Protein AF-0000000065814443 (afdb_homodimer)

InterPro domains:
  IPR019199 Virulence-associated protein D / CRISPR associated protein Cas2 [PF09827] (1-74)
  IPR021127 CRISPR-associated endonuclease Cas2 [MF_01471] (1-88)
  IPR021127 CRISPR-associated endonuclease Cas2 [PTHR34405] (1-84)
  IPR021127 CRISPR-associated endonuclease Cas2 [TIGR01573] (1-84)
  IPR021127 CRISPR-associated endonuclease Cas2 [cd09725] (3-81)

Radius of gyration: 15.58 Å; Cα contacts (8 Å, |Δi|>4): 312; chains: 2; bounding box: 32×49×34 Å

Solvent-accessible surface area (backbone atoms only — not comparable to full-atom values): 9504 Å² total; per-residue (Å²): 92,34,33,36,39,40,49,42,59,84,50,65,69,44,40,52,51,48,53,52,50,43,43,72,72,60,35,42,79,78,44,95,51,27,32,36,36,69,46,55,71,74,51,48,58,51,48,53,52,53,49,61,72,54,55,52,48,82,75,15,35,34,40,39,31,52,39,56,70,67,34,62,71,63,38,46,56,44,23,52,79,35,70,63,67,69,82,130,90,34,34,36,39,40,49,41,58,83,49,64,69,44,40,51,51,48,51,53,48,45,43,72,71,60,35,41,78,77,42,94,51,27,33,36,36,69,47,55,74,74,52,49,58,51,48,52,51,54,50,62,72,56,52,52,49,82,77,15,36,35,40,38,30,52,38,56,70,67,32,63,73,62,38,46,52,45,26,54,76,25,71,64,67,65,77,128

Foldseek 3Di:
DKKKKFKDADDPVLLVQLVVVCVVLPWADPDSGMTMDDDDPVSVVVNVVSNVVRGDPVPMDMDIGDDDPVRVVPDDDDPDPPPVVPDD/DKKKKFKDADDPVLLVQLVVVCVVLPWADPDSGMTMDDDDPVSVVVNVVSNVVRGDPVPMDMDMGDDDPVRVVPDDDDPDVPPPPPDD

pLDDT: mean 89.47, std 17.04, range [20.97, 98.56]

Nearest PDB structures (foldseek):
  3exc-assembly1_X-2  TM=9.878E-01  e=2.250E-13  Saccharolobus solfataricus
  2i8e-assembly1_A  TM=8.917E-01  e=5.044E-08  Saccharolobus solfataricus P2
  5h1p-assembly1_B  TM=9.039E-01  e=7.747E-06  Xanthomonas albilineans GPE PC73
  2i0x-assembly1_A  TM=8.514E-01  e=1.153E-05  Pyrococcus furiosus
  5g4d-assembly1_A-2  TM=8.715E-01  e=2.914E-05  Thermococcus onnurineus

Sequence (176 aa):
MKLLVVYDVSDDSKRNKLANNLKKLGLERIQRSAFEGDIDSQRVKDLVRVVKLIVDTNTDIVHIIPLGIRDWERRIVIGREGLEEWLVMKLLVVYDVSDDSKRNKLANNLKKLGLERIQRSAFEGDIDSQRVKDLVRVVKLIVDTNTDIVHIIPLGIRDWERRIVIGREGLEEWLV

Secondary structure (DSSP, 8-state):
-EEEEEEE-S-HHHHHHHHHHHHHTT-EEEETTEEEEE--HHHHHHHHHHHHHHS-TTT-EEEEEEE-HHHHHT-EEEETT-TT----/-EEEEEEE-S-HHHHHHHHHHHHHTT-EEEETTEEEEE--HHHHHHHHHHHHHHS-TTT-EEEEEEE-HHHHHT-EEEEGGGTT----

Organism: Saccharolobus solfataricus (strain ATCC 35092 / DSM 1617 / JCM 11322 / P2) (NCBI:txid273057)

Structure (mmCIF, N/CA/C/O backbone):
data_AF-0000000065814443-model_v1
#
loop_
_entity.id
_entity.type
_entity.pdbx_description
1 polymer 'CRISPR-associated endoribonuclease Cas2 2'
#
loop_
_atom_site.group_PDB
_atom_site.id
_atom_site.type_symbol
_atom_site.label_atom_id
_atom_site.label_alt_id
_atom_site.label_comp_id
_atom_site.label_asym_id
_atom_site.label_entity_id
_atom_site.label_seq_id
_atom_site.pdbx_PDB_ins_code
_atom_site.Cartn_x
_atom_site.Cartn_y
_atom_site.Cartn_z
_atom_site.occupancy
_atom_site.B_iso_or_equiv
_atom_site.auth_seq_id
_atom_site.auth_comp_id
_atom_site.auth_asym_id
_atom_site.auth_atom_id
_atom_site.pdbx_PDB_model_num
ATOM 1 N N . MET A 1 1 ? -12.719 4.617 11.602 1 82.81 1 MET A N 1
ATOM 2 C CA . MET A 1 1 ? -12.539 4.188 10.219 1 82.81 1 MET A CA 1
ATOM 3 C C . MET A 1 1 ? -11.117 3.68 9.984 1 82.81 1 MET A C 1
ATOM 5 O O . MET A 1 1 ? -10.164 4.211 10.562 1 82.81 1 MET A O 1
ATOM 9 N N . LYS A 1 2 ? -11.008 2.65 9.289 1 93.69 2 LYS A N 1
ATOM 10 C CA . LYS A 1 2 ? -9.664 2.141 9.008 1 93.69 2 LYS A CA 1
ATOM 11 C C . LYS A 1 2 ? -9.078 2.795 7.762 1 93.69 2 LYS A C 1
ATOM 13 O O . LYS A 1 2 ? -9.797 3.049 6.789 1 93.69 2 LYS A O 1
ATOM 18 N N . LEU 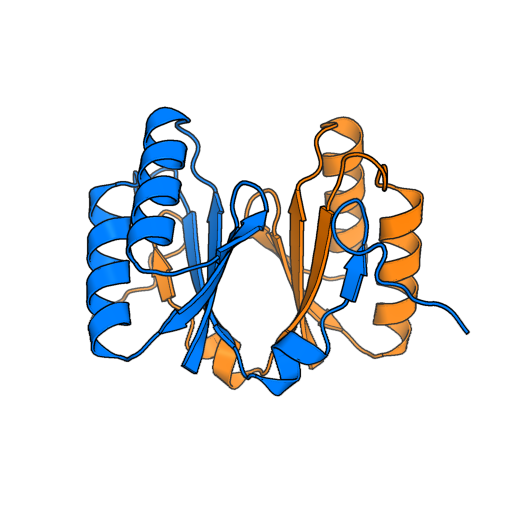A 1 3 ? -7.773 3.037 7.871 1 95.5 3 LEU A N 1
ATOM 19 C CA . LEU A 1 3 ? -7.105 3.582 6.691 1 95.5 3 LEU A CA 1
ATOM 20 C C . LEU A 1 3 ? -5.812 2.828 6.402 1 95.5 3 LEU A C 1
ATOM 22 O O . LEU A 1 3 ? -5.238 2.209 7.301 1 95.5 3 LEU A O 1
ATOM 26 N N . LEU A 1 4 ? -5.457 2.883 5.207 1 97.44 4 LEU A N 1
ATOM 27 C CA . LEU A 1 4 ? -4.18 2.373 4.719 1 97.44 4 LEU A CA 1
ATOM 28 C C . LEU A 1 4 ? -3.338 3.496 4.125 1 97.44 4 LEU A C 1
ATOM 30 O O . LEU A 1 4 ? -3.83 4.289 3.318 1 97.44 4 LEU A O 1
ATOM 34 N N . VAL A 1 5 ? -2.146 3.639 4.613 1 98 5 VAL A N 1
ATOM 35 C CA . VA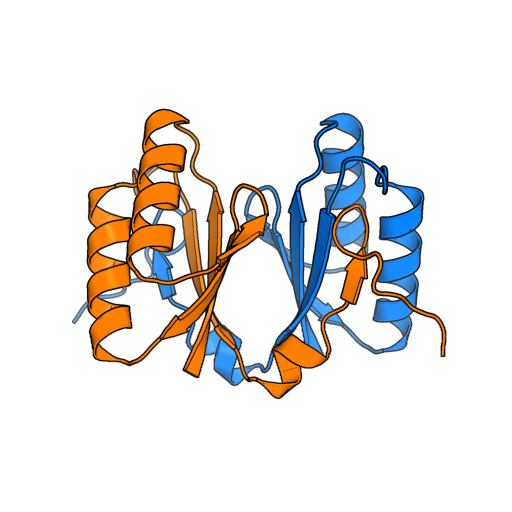L A 1 5 ? -1.202 4.594 4.051 1 98 5 VAL A CA 1
ATOM 36 C C . VAL A 1 5 ? -0.073 3.852 3.34 1 98 5 VAL A C 1
ATOM 38 O O . VAL A 1 5 ? 0.651 3.07 3.963 1 98 5 VAL A O 1
ATOM 41 N N . VAL A 1 6 ? 0.034 4.062 2.082 1 98.38 6 VAL A N 1
ATOM 42 C CA . VAL A 1 6 ? 1.106 3.494 1.273 1 98.38 6 VAL A CA 1
ATOM 43 C C . VAL A 1 6 ? 1.917 4.613 0.624 1 98.38 6 VAL A C 1
ATOM 45 O O . VAL A 1 6 ? 1.351 5.59 0.127 1 98.38 6 VAL A O 1
ATOM 48 N N . TYR A 1 7 ? 3.258 4.469 0.611 1 98.38 7 TYR A N 1
ATOM 49 C CA . TYR A 1 7 ? 4.012 5.609 0.101 1 98.38 7 TYR A CA 1
ATOM 50 C C . TYR A 1 7 ? 5.281 5.156 -0.606 1 98.38 7 TYR A C 1
ATOM 52 O O . TYR A 1 7 ? 5.84 4.105 -0.275 1 98.38 7 TYR A O 1
ATOM 60 N N . ASP A 1 8 ? 5.621 5.867 -1.568 1 97.5 8 ASP A N 1
ATOM 61 C CA . ASP A 1 8 ? 6.863 5.785 -2.328 1 97.5 8 ASP A CA 1
ATOM 62 C C . ASP A 1 8 ? 7.688 7.062 -2.18 1 97.5 8 ASP A C 1
ATOM 64 O O . ASP A 1 8 ? 7.488 8.023 -2.924 1 97.5 8 ASP A O 1
ATOM 68 N N . VAL A 1 9 ? 8.562 6.988 -1.199 1 97.5 9 VAL A N 1
ATOM 69 C CA . VAL A 1 9 ? 9.391 8.141 -0.855 1 97.5 9 VAL A CA 1
ATOM 70 C C . VAL A 1 9 ? 10.852 7.852 -1.195 1 97.5 9 VAL A C 1
ATOM 72 O O . VAL A 1 9 ? 11.438 6.902 -0.671 1 97.5 9 VAL A O 1
ATOM 75 N N . SER A 1 10 ? 11.492 8.664 -1.974 1 95.25 10 SER A N 1
ATOM 76 C CA . SER A 1 10 ? 12.805 8.398 -2.549 1 95.25 10 SER A CA 1
ATOM 77 C C . SER A 1 10 ? 13.914 8.609 -1.521 1 95.25 10 SER A C 1
ATOM 79 O O . SER A 1 10 ? 14.875 7.844 -1.474 1 95.25 10 SER A O 1
ATOM 81 N N . ASP A 1 11 ? 13.711 9.633 -0.741 1 97.38 11 ASP A N 1
ATOM 82 C CA . ASP A 1 11 ? 14.734 10.008 0.229 1 97.38 11 ASP A CA 1
ATOM 83 C C . ASP A 1 11 ? 14.586 9.211 1.522 1 97.38 11 ASP A C 1
ATOM 85 O O . ASP A 1 11 ? 13.547 9.273 2.18 1 97.38 11 ASP A O 1
ATOM 89 N N . ASP A 1 12 ? 15.625 8.531 1.975 1 97.06 12 ASP A N 1
ATOM 90 C CA . ASP A 1 12 ? 15.57 7.645 3.133 1 97.06 12 ASP A CA 1
ATOM 91 C C . ASP A 1 12 ? 15.273 8.43 4.41 1 97.06 12 ASP A C 1
ATOM 93 O O . ASP A 1 12 ? 14.523 7.965 5.273 1 97.06 12 ASP A O 1
ATOM 97 N N . SER A 1 13 ? 15.883 9.578 4.512 1 98.12 13 SER A N 1
ATOM 98 C CA . SER A 1 13 ? 15.656 10.391 5.703 1 98.12 13 SER A CA 1
ATOM 99 C C . SER A 1 13 ? 14.195 10.805 5.816 1 98.12 13 SER A C 1
ATOM 101 O O . SER A 1 13 ? 13.602 10.711 6.891 1 98.12 13 SER A O 1
ATOM 103 N N . LYS A 1 14 ? 13.641 11.203 4.695 1 98.25 14 LYS A N 1
ATOM 104 C CA . LYS A 1 14 ? 12.234 11.594 4.676 1 98.25 14 LYS A CA 1
ATOM 105 C C . LYS A 1 14 ? 11.328 10.383 4.918 1 98.25 14 LYS A C 1
ATOM 107 O O . LYS A 1 14 ? 10.336 10.484 5.637 1 98.25 14 LYS A O 1
ATOM 112 N N . ARG A 1 15 ? 11.688 9.312 4.332 1 98.38 15 ARG A N 1
ATOM 113 C CA . ARG A 1 15 ? 10.922 8.086 4.508 1 98.38 15 ARG A CA 1
ATOM 114 C C . ARG A 1 15 ? 10.867 7.684 5.977 1 98.38 15 ARG A C 1
ATOM 116 O O . ARG A 1 15 ? 9.797 7.336 6.492 1 98.38 15 ARG A O 1
ATOM 123 N N . ASN A 1 16 ? 12.016 7.723 6.641 1 98.25 16 ASN A N 1
ATOM 124 C CA . ASN A 1 16 ? 12.094 7.367 8.055 1 98.25 16 ASN A CA 1
ATOM 125 C C . ASN A 1 16 ? 11.32 8.359 8.922 1 98.25 16 ASN A C 1
ATOM 127 O O . ASN A 1 16 ? 10.648 7.957 9.875 1 98.25 16 ASN A O 1
ATOM 131 N N . LYS A 1 17 ? 11.453 9.594 8.578 1 98.56 17 LYS A N 1
ATOM 132 C CA . LYS A 1 17 ? 10.695 10.617 9.297 1 98.56 17 LYS A CA 1
ATOM 133 C C . LYS A 1 17 ? 9.195 10.391 9.172 1 98.56 17 LYS A C 1
ATOM 135 O O . LYS A 1 17 ? 8.461 10.5 10.148 1 98.56 17 LYS A O 1
ATOM 140 N N . LEU A 1 18 ? 8.789 10.109 7.965 1 98.56 18 LEU A N 1
ATOM 141 C CA . LEU A 1 18 ? 7.375 9.828 7.738 1 98.56 18 LEU A CA 1
ATOM 142 C C . LEU A 1 18 ? 6.926 8.617 8.547 1 98.56 18 LEU A C 1
ATOM 144 O O . LEU A 1 18 ? 5.906 8.672 9.242 1 98.56 18 LEU A O 1
ATOM 148 N N . ALA A 1 19 ? 7.684 7.578 8.531 1 98.38 19 ALA A N 1
ATOM 149 C CA . ALA A 1 19 ? 7.363 6.363 9.273 1 98.38 19 ALA A CA 1
ATOM 150 C C . ALA A 1 19 ? 7.215 6.656 10.766 1 98.38 19 ALA A C 1
ATOM 152 O O . ALA A 1 19 ? 6.258 6.203 11.398 1 98.38 19 ALA A O 1
ATOM 153 N N . ASN A 1 20 ? 8.109 7.43 11.234 1 98.38 20 ASN A N 1
ATOM 154 C CA . ASN A 1 20 ? 8.07 7.777 12.656 1 98.38 20 ASN A CA 1
ATOM 155 C C . ASN A 1 20 ? 6.816 8.562 13 1 98.38 20 ASN A C 1
ATOM 157 O O . ASN A 1 20 ? 6.207 8.344 14.055 1 98.38 20 ASN A O 1
ATOM 161 N N . ASN A 1 21 ? 6.449 9.422 12.203 1 97.81 21 ASN A N 1
ATOM 162 C CA . ASN A 1 21 ? 5.27 10.234 12.477 1 97.81 21 ASN A CA 1
ATOM 163 C C . ASN A 1 21 ? 3.988 9.414 12.359 1 97.81 21 ASN A C 1
ATOM 165 O O . ASN A 1 21 ? 3.037 9.641 13.109 1 97.81 21 ASN A O 1
ATOM 169 N N . LEU A 1 22 ? 3.918 8.539 11.383 1 97.06 22 LEU A N 1
ATOM 170 C CA . LEU A 1 22 ? 2.762 7.656 11.266 1 97.06 22 LEU A CA 1
ATOM 171 C C . LEU A 1 22 ? 2.604 6.801 12.523 1 97.06 22 LEU A C 1
ATOM 173 O O . LEU A 1 22 ? 1.485 6.598 13 1 97.06 22 LEU A O 1
ATOM 177 N N . LYS A 1 23 ? 3.729 6.344 13.062 1 96.88 23 LYS A N 1
ATOM 178 C CA . LYS A 1 23 ? 3.709 5.598 14.312 1 96.88 23 LYS A CA 1
ATOM 179 C C . LYS A 1 23 ? 3.176 6.457 15.453 1 96.88 23 LYS A C 1
ATOM 181 O O . LYS A 1 23 ? 2.352 6 16.25 1 96.88 23 LYS A O 1
ATOM 186 N N . LYS A 1 24 ? 3.607 7.629 15.492 1 95.06 24 LYS A N 1
ATOM 187 C CA . LYS A 1 24 ? 3.193 8.555 16.547 1 95.06 24 LYS A CA 1
ATOM 188 C C . LYS A 1 24 ? 1.694 8.828 16.469 1 95.06 24 LYS A C 1
ATOM 190 O O . LYS A 1 24 ? 1.052 9.078 17.5 1 95.06 24 LYS A O 1
ATOM 195 N N . LEU A 1 25 ? 1.168 8.805 15.25 1 94.19 25 LEU A N 1
ATOM 196 C CA . LEU A 1 25 ? -0.26 9.039 15.062 1 94.19 25 LEU A CA 1
ATOM 197 C C . LEU A 1 25 ? -1.067 7.797 15.43 1 94.19 25 LEU A C 1
ATOM 199 O O . LEU A 1 25 ? -2.299 7.812 15.367 1 94.19 25 LEU A O 1
ATOM 203 N N . GLY A 1 26 ? -0.401 6.711 15.727 1 93.88 26 GLY A N 1
ATOM 204 C CA . GLY A 1 26 ? -1.061 5.512 16.203 1 93.88 26 GLY A CA 1
ATOM 205 C C . GLY A 1 26 ? -1.29 4.473 15.125 1 93.88 26 GLY A C 1
ATOM 206 O O . GLY A 1 26 ? -2.035 3.514 15.328 1 93.88 26 GLY A O 1
ATOM 207 N N . LEU A 1 27 ? -0.694 4.695 14.023 1 96 27 LEU A N 1
ATOM 208 C CA . LEU A 1 27 ? -0.837 3.717 12.945 1 96 27 LEU A CA 1
ATOM 209 C C . LEU A 1 27 ? 0.19 2.598 13.094 1 96 27 LEU A C 1
ATOM 211 O O . LEU A 1 27 ? 1.229 2.783 13.727 1 96 27 LEU A O 1
ATOM 215 N N . GLU A 1 28 ? -0.13 1.463 12.547 1 96.75 28 GLU A N 1
ATOM 216 C CA . GLU A 1 28 ? 0.721 0.282 12.656 1 96.75 28 GLU A CA 1
ATOM 217 C C . GLU A 1 28 ? 1.426 -0.014 11.336 1 96.75 28 GLU A C 1
ATOM 219 O O . GLU A 1 28 ? 0.791 -0.041 10.281 1 96.75 28 GLU A O 1
ATOM 224 N N . ARG A 1 29 ? 2.742 -0.3 11.469 1 97.88 29 ARG A N 1
ATOM 225 C CA . ARG A 1 29 ? 3.521 -0.615 10.273 1 97.88 29 ARG A CA 1
ATOM 226 C C . ARG A 1 29 ? 3.26 -2.043 9.812 1 97.88 29 ARG A C 1
ATOM 228 O O . ARG A 1 29 ? 3.354 -2.986 10.602 1 97.88 29 ARG A O 1
ATOM 235 N N . ILE A 1 30 ? 2.912 -2.139 8.508 1 96.75 30 ILE A N 1
ATOM 236 C CA . ILE A 1 30 ? 2.664 -3.479 7.984 1 96.75 30 ILE A CA 1
ATOM 237 C C . ILE A 1 30 ? 3.736 -3.842 6.961 1 96.75 30 ILE A C 1
ATOM 239 O O . ILE A 1 30 ? 3.908 -5.016 6.625 1 96.75 30 ILE A O 1
ATOM 243 N N . GLN A 1 31 ? 4.352 -2.895 6.387 1 97.31 31 GLN A N 1
ATOM 244 C CA . GLN A 1 31 ? 5.496 -3.012 5.488 1 97.31 31 GLN A CA 1
ATOM 245 C C . GLN A 1 31 ? 6.461 -1.842 5.668 1 97.31 31 GLN A C 1
ATOM 247 O O . GLN A 1 31 ? 6.141 -0.87 6.359 1 97.31 31 GLN A O 1
ATOM 252 N N . ARG A 1 32 ? 7.543 -1.875 5.078 1 96.56 32 ARG A N 1
ATOM 253 C CA . ARG A 1 32 ? 8.516 -0.792 5.172 1 96.56 32 ARG A CA 1
ATOM 254 C C . ARG A 1 32 ? 7.875 0.551 4.836 1 96.56 32 ARG A C 1
ATOM 256 O O . ARG A 1 32 ? 8.117 1.549 5.516 1 96.56 32 ARG A O 1
ATOM 263 N N . SER A 1 33 ? 6.977 0.513 3.787 1 97.94 33 SER A N 1
ATOM 264 C CA . SER A 1 33 ? 6.391 1.764 3.314 1 97.94 33 SER A CA 1
ATOM 265 C C . SER A 1 33 ? 4.867 1.699 3.318 1 97.94 33 SER A C 1
ATOM 267 O O . SER A 1 33 ? 4.219 2.24 2.424 1 97.94 33 SER A O 1
ATOM 269 N N . ALA A 1 34 ? 4.371 1.032 4.316 1 98.38 34 ALA A N 1
ATOM 270 C CA . ALA A 1 34 ? 2.916 0.939 4.41 1 98.38 34 ALA A CA 1
ATOM 271 C C . ALA A 1 34 ? 2.471 0.796 5.863 1 98.38 34 ALA A C 1
ATOM 273 O O . ALA A 1 34 ? 3.064 0.034 6.629 1 98.38 34 ALA A O 1
ATOM 274 N N . PHE A 1 35 ? 1.461 1.513 6.176 1 97.81 35 PHE A N 1
ATOM 275 C CA . PHE A 1 35 ? 0.869 1.507 7.508 1 97.81 35 PHE A CA 1
ATOM 276 C C . PHE A 1 35 ? -0.644 1.345 7.43 1 97.81 35 PHE A C 1
ATOM 278 O O . PHE A 1 35 ? -1.268 1.767 6.453 1 97.81 35 PHE A O 1
ATOM 285 N N . GLU A 1 36 ? -1.222 0.766 8.406 1 97.38 36 GLU A N 1
ATOM 286 C CA . GLU A 1 36 ? -2.67 0.692 8.562 1 97.38 36 GLU A CA 1
ATOM 287 C C . GLU A 1 36 ? -3.086 1.088 9.977 1 97.38 36 GLU A C 1
ATOM 289 O O . GLU A 1 36 ? -2.277 1.035 10.906 1 97.38 36 GLU A O 1
ATOM 294 N N . GLY A 1 37 ? -4.336 1.543 10.086 1 95.75 37 GLY A N 1
ATOM 295 C CA . GLY A 1 37 ? -4.816 1.802 11.43 1 95.75 37 GLY A CA 1
ATOM 296 C C . GLY A 1 37 ?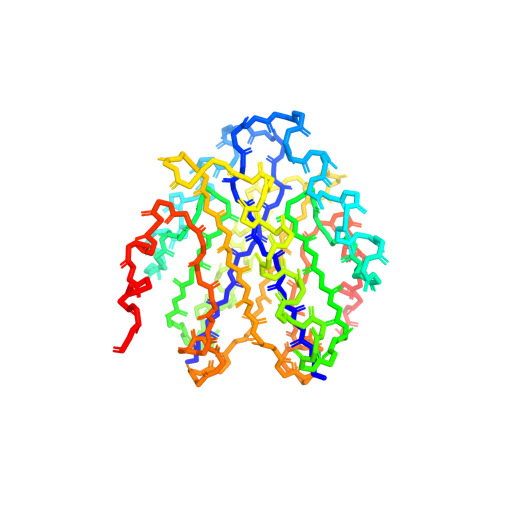 -6.16 2.5 11.461 1 95.75 37 GLY A C 1
ATOM 297 O O . GLY A 1 37 ? -6.711 2.844 10.414 1 95.75 37 GLY A O 1
ATOM 298 N N . ASP A 1 38 ? -6.68 2.57 12.68 1 93.62 38 ASP A N 1
ATOM 299 C CA . ASP A 1 38 ? -7.93 3.283 12.922 1 93.62 38 ASP A CA 1
ATOM 300 C C . ASP A 1 38 ? -7.672 4.762 13.203 1 93.62 38 ASP A C 1
ATOM 302 O O . ASP A 1 38 ? -6.758 5.109 13.953 1 93.62 38 ASP A O 1
ATOM 306 N N . ILE A 1 39 ? -8.414 5.527 12.484 1 86.31 39 ILE A N 1
ATOM 307 C CA . ILE A 1 39 ? -8.188 6.957 12.672 1 86.31 39 ILE A CA 1
ATOM 308 C C . ILE A 1 39 ? -9.508 7.711 12.555 1 86.31 39 ILE A C 1
ATOM 310 O O . ILE A 1 39 ? -10.375 7.336 11.766 1 86.31 39 ILE A O 1
ATOM 314 N N . ASP A 1 40 ? -9.68 8.68 13.359 1 83.88 40 ASP A N 1
ATOM 315 C CA . ASP A 1 40 ? -10.859 9.531 13.242 1 83.88 40 ASP A CA 1
ATOM 316 C C . ASP A 1 40 ? -10.617 10.672 12.258 1 83.88 40 ASP A C 1
ATOM 318 O O . ASP A 1 40 ? -9.508 10.828 11.742 1 83.88 40 ASP A O 1
ATOM 322 N N . SER A 1 41 ? -11.672 11.398 11.93 1 79.5 41 SER A N 1
ATOM 323 C CA . SER A 1 41 ? -11.617 12.406 10.875 1 79.5 41 SER A CA 1
ATOM 324 C C . SER A 1 41 ? -10.586 13.484 11.188 1 79.5 41 SER A C 1
ATOM 326 O O . SER A 1 41 ? -9.883 13.953 10.289 1 79.5 41 SER A O 1
ATOM 328 N N . GLN A 1 42 ? -10.508 14.031 12.391 1 79.56 42 GLN A N 1
ATOM 329 C CA . GLN A 1 42 ? -9.539 15.055 12.773 1 79.56 42 GLN A CA 1
ATOM 330 C C . GLN A 1 42 ? -8.109 14.555 12.578 1 79.56 42 GLN A C 1
ATOM 332 O O . GLN A 1 42 ? -7.246 15.305 12.125 1 79.56 42 GLN A O 1
ATOM 337 N N . ARG A 1 43 ? -7.992 1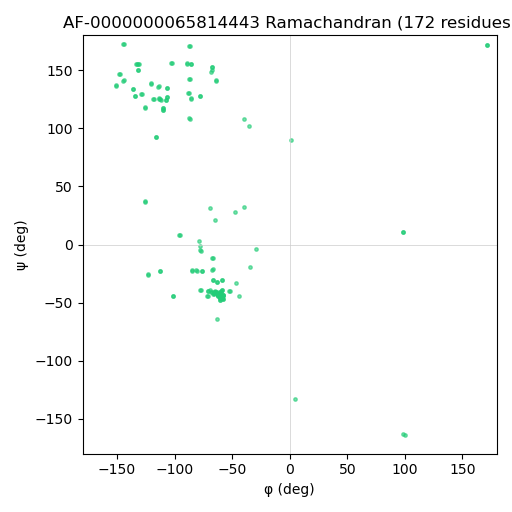3.383 12.734 1 87.38 43 ARG A N 1
ATOM 338 C CA . ARG A 1 43 ? -6.652 12.812 12.648 1 87.38 43 ARG A CA 1
ATOM 339 C C . ARG A 1 43 ? -6.234 12.602 11.195 1 87.38 43 ARG A C 1
ATOM 341 O O . ARG A 1 43 ? -5.047 12.641 10.875 1 87.38 43 ARG A O 1
ATOM 348 N N . VAL A 1 44 ? -7.242 12.516 10.375 1 90.12 44 VAL A N 1
ATOM 349 C CA . VAL A 1 44 ? -6.914 12.383 8.961 1 90.12 44 VAL A CA 1
ATOM 350 C C . VAL A 1 44 ? -6.348 13.695 8.43 1 90.12 44 VAL A C 1
ATOM 352 O O . VAL A 1 44 ? -5.375 13.695 7.668 1 90.12 44 VAL A O 1
ATOM 355 N N . LYS A 1 45 ? -6.953 14.828 8.773 1 90.88 45 LYS A N 1
ATOM 356 C CA . LYS A 1 45 ? -6.438 16.125 8.367 1 90.88 45 LYS A CA 1
ATOM 357 C C . LYS A 1 45 ? -5.004 16.328 8.859 1 90.88 45 LYS A C 1
ATOM 359 O O . LYS A 1 45 ? -4.152 16.828 8.117 1 90.88 45 LYS A O 1
ATOM 364 N N . ASP A 1 46 ? -4.789 15.969 10.078 1 92.69 46 ASP A N 1
ATOM 365 C CA . ASP A 1 46 ? -3.447 16.047 10.648 1 92.69 46 ASP A CA 1
ATOM 366 C C . ASP A 1 46 ? -2.469 15.156 9.883 1 92.69 46 ASP A C 1
ATOM 368 O O . ASP A 1 46 ? -1.333 15.562 9.625 1 92.69 46 ASP A O 1
ATOM 372 N N . LEU A 1 47 ? -2.92 14.023 9.594 1 95.12 47 LEU A N 1
ATOM 373 C CA . LEU A 1 47 ? -2.107 13.078 8.836 1 95.12 47 LEU A CA 1
ATOM 374 C C . LEU A 1 47 ? -1.692 13.68 7.496 1 95.12 47 LEU A C 1
ATOM 376 O O . LEU A 1 47 ? -0.514 13.648 7.137 1 95.12 47 LEU A O 1
ATOM 380 N N . VAL A 1 48 ? -2.625 14.258 6.824 1 94.69 48 VAL A N 1
ATOM 381 C CA . VAL A 1 48 ? -2.365 14.852 5.52 1 94.69 48 VAL A CA 1
ATOM 382 C C . VAL A 1 48 ? -1.355 15.984 5.66 1 94.69 48 VAL A C 1
ATOM 384 O O . VAL A 1 48 ? -0.413 16.094 4.875 1 94.69 48 VAL A O 1
ATOM 387 N N . ARG A 1 49 ? -1.55 16.766 6.617 1 94 49 ARG A N 1
ATOM 388 C CA . ARG A 1 49 ? -0.648 17.891 6.867 1 94 49 ARG A CA 1
ATOM 389 C C . ARG A 1 49 ? 0.772 17.406 7.129 1 94 49 ARG A C 1
ATOM 391 O O . ARG A 1 49 ? 1.729 17.922 6.543 1 94 49 ARG A O 1
ATOM 398 N N . VAL A 1 50 ? 0.905 16.438 7.973 1 95.31 50 VAL A N 1
ATOM 399 C CA . VAL A 1 50 ? 2.201 15.875 8.352 1 95.31 50 VAL A CA 1
ATOM 400 C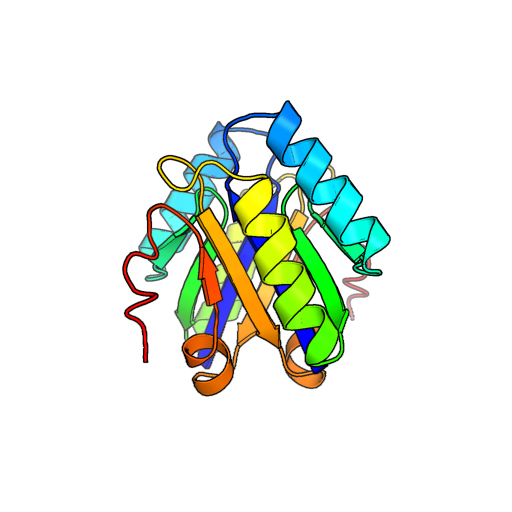 C . VAL A 1 50 ? 2.896 15.305 7.113 1 95.31 50 VAL A C 1
ATOM 402 O O . VAL A 1 50 ? 4.086 15.547 6.898 1 95.31 50 VAL A O 1
ATOM 405 N N . VAL A 1 51 ? 2.174 14.586 6.289 1 97 51 VAL A N 1
ATOM 406 C CA . VAL A 1 51 ? 2.729 13.977 5.082 1 97 51 VAL A CA 1
ATOM 407 C C . VAL A 1 51 ? 3.256 15.07 4.152 1 97 51 VAL A C 1
ATOM 409 O O . VAL A 1 51 ? 4.387 14.984 3.668 1 97 51 VAL A O 1
ATOM 412 N N . LYS A 1 52 ? 2.504 16.109 4.012 1 95.81 52 LYS A N 1
ATOM 413 C CA . LYS A 1 52 ? 2.867 17.188 3.092 1 95.81 52 LYS A CA 1
ATOM 414 C C . LYS A 1 52 ? 4.117 17.922 3.568 1 95.81 52 LYS A C 1
ATOM 416 O O . LYS A 1 52 ? 4.918 18.375 2.756 1 95.81 52 LYS A O 1
ATOM 421 N N . LEU A 1 53 ? 4.281 17.953 4.801 1 96.5 53 LEU A N 1
ATOM 422 C CA . LEU A 1 53 ? 5.422 18.656 5.383 1 96.5 53 LEU A CA 1
ATOM 423 C C . LEU A 1 53 ? 6.703 17.844 5.215 1 96.5 53 LEU A C 1
ATOM 425 O O . LEU A 1 53 ? 7.801 18.391 5.195 1 96.5 53 LEU A O 1
ATOM 429 N N . ILE A 1 54 ? 6.555 16.609 5.051 1 97.94 54 ILE A N 1
ATOM 430 C CA . ILE A 1 54 ? 7.715 15.719 5.121 1 97.94 54 ILE A CA 1
ATOM 431 C C . ILE A 1 54 ? 8.164 15.352 3.707 1 97.94 54 ILE A C 1
ATOM 433 O O . ILE A 1 54 ? 9.359 15.414 3.395 1 97.94 54 ILE A O 1
ATOM 437 N N . VAL A 1 55 ? 7.254 15.016 2.787 1 97.06 55 VAL A N 1
ATOM 438 C CA . VAL A 1 55 ? 7.617 14.391 1.52 1 97.06 55 VAL A CA 1
ATOM 439 C C . VAL A 1 55 ? 7.891 15.469 0.475 1 97.06 55 VAL A C 1
ATOM 441 O O . VAL A 1 55 ? 7.484 16.625 0.642 1 97.06 55 VAL A O 1
ATOM 444 N N . ASP A 1 56 ? 8.672 15.18 -0.546 1 95.5 56 ASP A N 1
ATOM 445 C CA . ASP A 1 56 ? 8.828 16.016 -1.735 1 95.5 56 ASP A CA 1
ATOM 446 C C . ASP A 1 56 ? 7.773 15.68 -2.785 1 95.5 56 ASP A C 1
ATOM 448 O O . ASP A 1 56 ? 7.859 14.656 -3.461 1 95.5 56 ASP A O 1
ATOM 452 N N . THR A 1 57 ? 6.859 16.609 -2.941 1 92.5 57 THR A N 1
ATOM 453 C CA . THR A 1 57 ? 5.695 16.344 -3.777 1 92.5 57 THR A CA 1
ATOM 454 C C . THR A 1 57 ? 6.098 16.203 -5.242 1 92.5 57 THR A C 1
ATOM 456 O O . THR A 1 57 ? 5.316 15.727 -6.066 1 92.5 57 THR A O 1
ATOM 459 N N . ASN A 1 58 ? 7.297 16.547 -5.586 1 91.56 58 ASN A N 1
ATOM 460 C CA . ASN A 1 58 ? 7.773 16.438 -6.961 1 91.56 58 ASN A CA 1
ATOM 461 C C . ASN A 1 58 ? 8.305 15.031 -7.254 1 91.56 58 ASN A C 1
ATOM 463 O O . ASN A 1 58 ? 8.367 14.617 -8.414 1 91.56 58 ASN A O 1
ATOM 467 N N . THR A 1 59 ? 8.688 14.312 -6.215 1 94.31 59 THR A N 1
ATOM 468 C CA . THR A 1 59 ? 9.344 13.031 -6.449 1 94.31 59 THR A CA 1
ATOM 469 C C . THR A 1 59 ? 8.586 11.898 -5.758 1 94.31 59 THR A C 1
ATOM 471 O O . THR A 1 59 ? 8.688 10.742 -6.156 1 94.31 59 THR A O 1
ATOM 474 N N . ASP A 1 60 ? 7.895 12.258 -4.723 1 96.94 60 ASP A N 1
ATOM 475 C CA . ASP A 1 60 ? 7.297 11.25 -3.852 1 96.94 60 ASP A CA 1
ATOM 476 C C . ASP A 1 60 ? 5.801 11.102 -4.117 1 96.94 60 ASP A C 1
ATOM 478 O O . ASP A 1 60 ? 5.172 12.016 -4.664 1 96.94 60 ASP A O 1
ATOM 482 N N . ILE A 1 61 ? 5.242 9.953 -3.777 1 96.69 61 ILE A N 1
ATOM 483 C CA . ILE A 1 61 ? 3.803 9.734 -3.865 1 96.69 61 ILE A CA 1
ATOM 484 C C . ILE A 1 61 ? 3.314 9.016 -2.609 1 96.69 61 ILE A C 1
ATOM 486 O O . ILE A 1 61 ? 3.951 8.07 -2.141 1 96.69 61 ILE A O 1
ATOM 490 N N . VAL A 1 62 ? 2.217 9.492 -2.039 1 97.81 62 VAL A N 1
ATOM 491 C CA . VAL A 1 62 ? 1.577 8.883 -0.877 1 97.81 62 VAL A CA 1
ATOM 492 C C . VAL A 1 62 ? 0.089 8.68 -1.153 1 97.81 62 VAL A C 1
ATOM 494 O O . VAL A 1 62 ? -0.593 9.594 -1.621 1 97.81 62 VAL A O 1
ATOM 497 N N . HIS A 1 63 ? -0.398 7.508 -0.926 1 97.25 63 HIS A N 1
ATOM 498 C CA . HIS A 1 63 ? -1.82 7.188 -0.978 1 97.25 63 HIS A CA 1
ATOM 499 C C . HIS A 1 63 ? -2.385 6.961 0.42 1 97.25 63 HIS A C 1
ATOM 501 O O . HIS A 1 63 ? -1.858 6.148 1.183 1 97.25 63 HIS A O 1
ATOM 507 N N . ILE A 1 64 ? -3.369 7.684 0.725 1 97.06 64 ILE A N 1
ATOM 508 C CA . ILE A 1 64 ? -4.156 7.484 1.938 1 97.06 64 ILE A CA 1
ATOM 509 C C . ILE A 1 64 ? -5.539 6.957 1.574 1 97.06 64 ILE A C 1
ATOM 511 O O . ILE A 1 64 ? -6.348 7.676 0.979 1 97.06 64 ILE A O 1
ATOM 515 N N . ILE A 1 65 ? -5.816 5.723 2.018 1 96.5 65 ILE A N 1
ATOM 516 C CA . ILE A 1 65 ? -6.973 5.012 1.479 1 96.5 65 ILE A CA 1
ATOM 517 C C . ILE A 1 65 ? -7.875 4.559 2.623 1 96.5 65 ILE A C 1
ATOM 519 O O . ILE A 1 65 ? -7.465 3.764 3.471 1 96.5 65 ILE A O 1
ATOM 523 N N . PRO A 1 66 ? -9.078 5.082 2.6 1 95.19 66 PRO A N 1
ATOM 524 C CA . PRO A 1 66 ? -10.016 4.492 3.557 1 95.19 66 PRO A CA 1
ATOM 525 C C . PRO A 1 66 ? -10.305 3.02 3.273 1 95.19 66 PRO A C 1
ATOM 527 O O . PRO A 1 66 ? -10.359 2.611 2.111 1 95.19 66 PRO A O 1
ATOM 530 N N . LEU A 1 67 ? -10.406 2.262 4.293 1 92.94 67 LEU A N 1
ATOM 531 C CA . LEU A 1 67 ? -10.625 0.823 4.191 1 92.94 67 LEU A CA 1
ATOM 532 C C . LEU A 1 67 ? -11.719 0.37 5.156 1 92.94 67 LEU A C 1
ATOM 534 O O . LEU A 1 67 ? -11.695 0.723 6.34 1 92.94 67 LEU A O 1
ATOM 538 N N . GLY A 1 68 ? -12.664 -0.34 4.582 1 91.5 68 GLY A N 1
ATOM 539 C CA . GLY A 1 68 ? -13.602 -0.983 5.488 1 91.5 68 GLY A CA 1
ATOM 540 C C . GLY A 1 68 ? -12.977 -2.088 6.312 1 91.5 68 GLY A C 1
ATOM 541 O O . GLY A 1 68 ? -12.047 -2.756 5.859 1 91.5 68 GLY A O 1
ATOM 542 N N . ILE A 1 69 ? -13.508 -2.264 7.531 1 91.31 69 ILE A N 1
ATOM 543 C CA . ILE A 1 69 ? -12.977 -3.277 8.438 1 91.31 69 ILE A CA 1
ATOM 544 C C . ILE A 1 69 ? -13.086 -4.656 7.785 1 91.31 69 ILE A C 1
ATOM 546 O O . ILE A 1 69 ? -12.156 -5.465 7.871 1 91.31 69 ILE A O 1
ATOM 550 N N . ARG A 1 70 ? -14.117 -4.926 7.133 1 93.06 70 ARG A N 1
ATOM 551 C CA . ARG A 1 70 ? -14.328 -6.227 6.5 1 93.06 70 ARG A CA 1
ATOM 552 C C . ARG A 1 70 ? -13.328 -6.449 5.367 1 93.06 70 ARG A C 1
ATOM 554 O O . ARG A 1 70 ? -12.812 -7.555 5.195 1 93.06 70 ARG A O 1
ATOM 561 N N . ASP A 1 71 ? -13.102 -5.398 4.555 1 93.88 71 ASP A N 1
ATOM 562 C CA . ASP A 1 71 ? -12.125 -5.504 3.473 1 93.88 71 ASP A CA 1
ATOM 563 C C . ASP A 1 71 ? -10.734 -5.805 4.016 1 93.88 71 ASP A C 1
ATOM 565 O O . ASP A 1 71 ? -10.031 -6.668 3.488 1 93.88 71 ASP A O 1
ATOM 569 N N . TRP A 1 72 ? -10.383 -5.172 5.098 1 94.5 72 TRP A N 1
ATOM 570 C CA . TRP A 1 72 ? -9.07 -5.402 5.707 1 94.5 72 TRP A CA 1
ATOM 571 C C . TRP A 1 72 ? -8.961 -6.832 6.223 1 94.5 72 TRP A C 1
ATOM 573 O O . TRP A 1 72 ? -7.91 -7.469 6.086 1 94.5 72 TRP A O 1
ATOM 583 N N . GLU A 1 73 ? -10.078 -7.297 6.844 1 93.81 73 GLU A N 1
ATOM 584 C CA . GLU A 1 73 ? -10.07 -8.641 7.406 1 93.81 73 GLU A CA 1
ATOM 585 C C . GLU A 1 73 ? -9.969 -9.695 6.309 1 93.81 73 GLU A C 1
ATOM 587 O O . GLU A 1 73 ? -9.531 -10.82 6.562 1 93.81 73 GLU A O 1
ATOM 592 N N . ARG A 1 74 ? -10.328 -9.328 5.102 1 93.31 74 ARG A N 1
ATOM 593 C CA . ARG A 1 74 ? -10.344 -10.281 3.992 1 93.31 74 ARG A CA 1
ATOM 594 C C . ARG A 1 74 ? -9.055 -10.195 3.184 1 93.31 74 ARG A C 1
ATOM 596 O O . ARG A 1 74 ? -8.914 -10.867 2.162 1 93.31 74 ARG A O 1
ATOM 603 N N . ARG A 1 75 ? -8.109 -9.445 3.666 1 95.5 75 ARG A N 1
ATOM 604 C CA . ARG A 1 75 ? -6.855 -9.328 2.93 1 95.5 75 ARG A CA 1
ATOM 605 C C . ARG A 1 75 ? -6.098 -10.648 2.924 1 95.5 75 ARG A C 1
ATOM 607 O O . ARG A 1 75 ? -6.277 -11.477 3.82 1 95.5 75 ARG A O 1
ATOM 614 N N . ILE A 1 76 ? -5.328 -10.82 1.905 1 94.62 76 ILE A N 1
ATOM 615 C CA . ILE A 1 76 ? -4.395 -11.938 1.84 1 94.62 76 ILE A CA 1
ATOM 616 C C . ILE A 1 76 ? -2.969 -11.422 2.049 1 94.62 76 ILE A C 1
ATOM 618 O O . ILE A 1 76 ? -2.543 -10.469 1.4 1 94.62 76 ILE A O 1
ATOM 622 N N . VAL A 1 77 ? -2.291 -12.047 3.002 1 96.06 77 VAL A N 1
ATOM 623 C CA . VAL A 1 77 ? -0.908 -11.672 3.27 1 96.06 77 VAL A CA 1
ATOM 624 C C . VAL A 1 77 ? 0.024 -12.82 2.9 1 96.06 77 VAL A C 1
ATOM 626 O O . VAL A 1 77 ? -0.163 -13.953 3.359 1 96.06 77 VAL A O 1
ATOM 629 N N . ILE A 1 78 ? 0.981 -12.523 2.068 1 95.75 78 ILE A N 1
ATOM 630 C CA . ILE A 1 78 ? 1.976 -13.508 1.656 1 95.75 78 ILE A CA 1
ATOM 631 C C . ILE A 1 78 ? 3.35 -13.109 2.184 1 95.75 78 ILE A C 1
ATOM 633 O O . ILE A 1 78 ? 3.83 -12.008 1.904 1 95.75 78 ILE A O 1
ATOM 637 N N . GLY A 1 79 ? 4.145 -14.07 2.734 1 90.38 79 GLY A N 1
ATOM 638 C CA . GLY A 1 79 ? 5.492 -13.82 3.221 1 90.38 79 GLY A CA 1
ATOM 639 C C . GLY A 1 79 ? 5.555 -13.625 4.727 1 90.38 79 GLY A C 1
ATOM 640 O O . GLY A 1 79 ? 4.719 -14.156 5.461 1 90.38 79 GLY A O 1
ATOM 641 N N . ARG A 1 80 ? 6.641 -13.078 5.137 1 71.31 80 ARG A N 1
ATOM 642 C CA . ARG A 1 80 ? 7.109 -13.031 6.52 1 71.31 80 ARG A CA 1
ATOM 643 C C . ARG A 1 80 ? 5.988 -12.602 7.461 1 71.31 80 ARG A C 1
ATOM 645 O O . ARG A 1 80 ? 5.973 -13 8.633 1 71.31 80 ARG A O 1
ATOM 652 N N . GLU A 1 81 ? 5.074 -11.703 6.941 1 56.69 81 GLU A N 1
ATOM 653 C CA . GLU A 1 81 ? 4.188 -11.508 8.086 1 56.69 81 GLU A CA 1
ATOM 654 C C . GLU A 1 81 ? 3.482 -12.812 8.469 1 56.69 81 GLU A C 1
ATOM 656 O O . GLU A 1 81 ? 3.242 -13.07 9.648 1 56.69 81 GLU A O 1
ATOM 661 N N . GLY A 1 82 ? 2.641 -13.211 7.426 1 47.56 82 GLY A N 1
ATOM 662 C CA . GLY A 1 82 ? 1.503 -14.094 7.609 1 47.56 82 GLY A CA 1
ATOM 663 C C . GLY A 1 82 ? 1.905 -15.516 7.949 1 47.56 82 GLY A C 1
ATOM 664 O O . GLY A 1 82 ? 2.377 -16.266 7.082 1 47.56 82 GLY A O 1
ATOM 665 N N . LEU A 1 83 ? 2.84 -16.016 8.555 1 41.81 83 LEU A N 1
ATOM 666 C CA . LEU A 1 83 ? 2.51 -17.391 8.867 1 41.81 83 LEU A CA 1
ATOM 667 C C . LEU A 1 83 ? 1.003 -17.578 9.031 1 41.81 83 LEU A C 1
ATOM 669 O O . LEU A 1 83 ? 0.538 -18.641 9.422 1 41.81 83 LEU A O 1
ATOM 673 N N . GLU A 1 84 ? 0.209 -16.438 8.953 1 39.62 84 GLU A N 1
ATOM 674 C CA . GLU A 1 84 ? -1.082 -16.984 9.352 1 39.62 84 GLU A CA 1
ATOM 675 C C . GLU A 1 84 ? -1.741 -17.734 8.195 1 39.62 84 GLU A C 1
ATOM 677 O O . GLU A 1 84 ? -2.969 -17.812 8.125 1 39.62 84 GLU A O 1
ATOM 682 N N . GLU A 1 85 ? -1.168 -17.938 6.918 1 35.72 85 GLU A N 1
ATOM 683 C CA . GLU A 1 85 ? -1.956 -19 6.305 1 35.72 85 GLU A CA 1
ATOM 684 C C . GLU A 1 85 ? -2.314 -20.078 7.32 1 35.72 85 GLU A C 1
ATOM 686 O O . GLU A 1 85 ? -1.521 -20.984 7.582 1 35.72 85 GLU A O 1
ATOM 691 N N . TRP A 1 86 ? -2.533 -19.969 8.523 1 31.84 86 TRP A N 1
ATOM 692 C CA . TRP A 1 86 ? -3.145 -21.234 8.906 1 31.84 86 TRP A CA 1
ATOM 693 C C . TRP A 1 86 ? -4.039 -21.766 7.789 1 31.84 86 TRP A C 1
ATOM 695 O O . TRP A 1 86 ? -4.863 -21.031 7.246 1 31.84 86 TRP A O 1
ATOM 705 N N . LEU A 1 87 ? -3.637 -22.828 6.891 1 28.95 87 LEU A N 1
ATOM 706 C CA . LEU A 1 87 ? -4.02 -23.938 6.035 1 28.95 87 LEU A CA 1
ATOM 707 C C . LEU A 1 87 ? -5.535 -24.062 5.938 1 28.95 87 LEU A C 1
ATOM 709 O O . LEU A 1 87 ? -6.266 -23.328 6.613 1 28.95 87 LEU A O 1
ATOM 713 N N . VAL A 1 88 ? -5.945 -25.312 6.117 1 20.97 88 VAL A N 1
ATOM 714 C CA . VAL A 1 88 ? -6.703 -26.562 6.113 1 20.97 88 VAL A CA 1
ATOM 715 C C . VAL A 1 88 ? -7.887 -26.453 7.066 1 20.97 88 VAL A C 1
ATOM 717 O O . VAL A 1 88 ? -7.754 -25.938 8.18 1 20.97 88 VAL A O 1
ATOM 720 N N . MET B 1 1 ? -14.438 -6.613 -8.672 1 82.94 1 MET B N 1
ATOM 721 C CA . MET B 1 1 ? -14.008 -6.117 -7.367 1 82.94 1 MET B CA 1
ATOM 722 C C . MET B 1 1 ? -12.641 -5.438 -7.465 1 82.94 1 MET B C 1
ATOM 724 O O . MET B 1 1 ? -11.781 -5.867 -8.234 1 82.94 1 MET B O 1
ATOM 728 N N . LYS B 1 2 ? -12.492 -4.391 -6.812 1 93.62 2 LYS B N 1
ATOM 729 C CA . LYS B 1 2 ? -11.195 -3.715 -6.844 1 93.62 2 LYS B CA 1
ATOM 730 C C . LYS B 1 2 ? -10.25 -4.277 -5.785 1 93.62 2 LYS B C 1
ATOM 732 O O . LYS B 1 2 ? -10.688 -4.617 -4.68 1 93.62 2 LYS B O 1
ATOM 737 N N . LEU B 1 3 ? -9 -4.355 -6.191 1 95.44 3 LEU B N 1
ATOM 738 C CA . LEU B 1 3 ? -8.016 -4.805 -5.215 1 95.44 3 LEU B CA 1
ATOM 739 C C . LEU B 1 3 ? -6.789 -3.898 -5.23 1 95.44 3 LEU B C 1
ATOM 741 O O . LEU B 1 3 ? -6.52 -3.225 -6.23 1 95.44 3 LEU B O 1
ATOM 745 N N . LEU B 1 4 ? -6.148 -3.893 -4.152 1 97.38 4 LEU B N 1
ATOM 746 C CA . LEU B 1 4 ? -4.867 -3.221 -3.973 1 97.38 4 LEU B CA 1
ATOM 747 C C . LEU B 1 4 ? -3.775 -4.223 -3.609 1 97.38 4 LEU B C 1
ATOM 749 O O . LEU B 1 4 ? -3.963 -5.055 -2.719 1 97.38 4 LEU B O 1
ATOM 753 N N . VAL B 1 5 ? -2.723 -4.219 -4.363 1 97.94 5 VAL B N 1
ATOM 754 C CA . VAL B 1 5 ? -1.56 -5.043 -4.051 1 97.94 5 VAL B CA 1
ATOM 755 C C . VAL B 1 5 ? -0.397 -4.152 -3.617 1 97.94 5 VAL B C 1
ATOM 757 O O . VAL B 1 5 ? 0.057 -3.297 -4.383 1 97.94 5 VAL B O 1
ATOM 760 N N . VAL B 1 6 ? 0.028 -4.324 -2.428 1 98.38 6 VAL B N 1
ATOM 761 C CA . VAL B 1 6 ? 1.181 -3.613 -1.886 1 98.38 6 VAL B CA 1
ATOM 762 C C . VAL B 1 6 ? 2.252 -4.613 -1.457 1 98.38 6 VAL B C 1
ATOM 764 O O . VAL B 1 6 ? 1.941 -5.648 -0.86 1 98.38 6 VAL B O 1
ATOM 767 N N . TYR B 1 7 ? 3.531 -4.301 -1.745 1 98.38 7 TYR B N 1
ATOM 768 C CA . TYR B 1 7 ? 4.516 -5.336 -1.442 1 98.38 7 TYR B CA 1
ATOM 769 C C . TYR B 1 7 ? 5.852 -4.715 -1.047 1 98.38 7 TYR B C 1
ATOM 771 O O . TYR B 1 7 ? 6.188 -3.615 -1.491 1 98.38 7 TYR B O 1
ATOM 779 N N . ASP B 1 8 ? 6.488 -5.363 -0.205 1 97.5 8 ASP B N 1
ATOM 780 C CA . ASP B 1 8 ? 7.855 -5.117 0.243 1 97.5 8 ASP B CA 1
ATOM 781 C C . ASP B 1 8 ? 8.773 -6.285 -0.115 1 97.5 8 ASP B C 1
ATOM 783 O O . ASP B 1 8 ? 8.875 -7.254 0.64 1 97.5 8 ASP B O 1
ATOM 787 N N . VAL B 1 9 ? 9.383 -6.125 -1.276 1 97.44 9 VAL B N 1
ATOM 788 C CA . VAL B 1 9 ? 10.242 -7.172 -1.821 1 97.44 9 VAL B CA 1
ATOM 789 C C . VAL B 1 9 ? 11.695 -6.695 -1.835 1 97.44 9 VAL B C 1
ATOM 791 O O . VAL B 1 9 ? 12.016 -5.688 -2.467 1 97.44 9 VAL B O 1
ATOM 794 N N . SER B 1 10 ? 12.594 -7.41 -1.245 1 95.19 10 SER B N 1
ATOM 795 C CA . SER B 1 10 ? 13.961 -6.969 -0.992 1 95.19 10 SER B CA 1
ATOM 796 C C . SER B 1 10 ? 14.812 -7.059 -2.254 1 95.19 10 SER B C 1
ATOM 798 O O . SER B 1 10 ? 15.633 -6.176 -2.518 1 95.19 10 SER B O 1
ATOM 800 N N . ASP B 1 11 ? 14.57 -8.102 -2.977 1 97.38 11 ASP B N 1
ATOM 801 C CA . ASP B 1 11 ? 15.375 -8.359 -4.164 1 97.38 11 ASP B CA 1
ATOM 802 C C . ASP B 1 11 ? 14.828 -7.613 -5.379 1 97.38 11 ASP B C 1
ATOM 804 O O . ASP B 1 11 ? 13.68 -7.82 -5.773 1 97.38 11 ASP B O 1
ATOM 808 N N . ASP B 1 12 ? 15.625 -6.828 -6.055 1 97.06 12 ASP B N 1
ATOM 809 C CA . ASP B 1 12 ? 15.195 -5.977 -7.156 1 97.06 12 ASP B CA 1
ATOM 810 C C . ASP B 1 12 ? 14.703 -6.809 -8.344 1 97.06 12 ASP B C 1
ATOM 812 O O . ASP B 1 12 ? 13.727 -6.453 -9 1 97.06 12 ASP B O 1
ATOM 816 N N . SER B 1 13 ? 15.414 -7.863 -8.594 1 98.12 13 SER B N 1
ATOM 817 C CA . SER B 1 13 ? 15.016 -8.719 -9.711 1 98.12 13 SER B CA 1
ATOM 818 C C . SER B 1 13 ? 13.625 -9.312 -9.484 1 98.12 13 SER B C 1
ATOM 820 O O . SER B 1 13 ? 12.789 -9.305 -10.383 1 98.12 13 SER B O 1
ATOM 822 N N . LYS B 1 14 ? 13.414 -9.758 -8.273 1 98.19 14 LYS B N 1
ATOM 823 C CA . LYS B 1 14 ? 12.109 -10.32 -7.926 1 98.19 14 LYS B CA 1
ATOM 824 C C . LYS B 1 14 ? 11.031 -9.234 -7.934 1 98.19 14 LYS B C 1
ATOM 826 O O . LYS B 1 14 ? 9.914 -9.469 -8.398 1 98.19 14 LYS B O 1
ATOM 831 N N . ARG B 1 15 ? 11.375 -8.117 -7.426 1 98.38 15 ARG B N 1
ATOM 832 C CA . ARG B 1 15 ? 10.438 -7 -7.398 1 98.38 15 ARG B CA 1
ATOM 833 C C . ARG B 1 15 ? 9.984 -6.629 -8.805 1 98.38 15 ARG B C 1
ATOM 835 O O . ARG B 1 15 ? 8.797 -6.426 -9.055 1 98.38 15 ARG B O 1
ATOM 842 N N . ASN B 1 16 ? 10.945 -6.539 -9.727 1 98.25 16 ASN B N 1
ATOM 843 C CA . ASN B 1 16 ? 10.641 -6.199 -11.117 1 98.25 16 ASN B CA 1
ATOM 844 C C . ASN B 1 16 ? 9.812 -7.289 -11.789 1 98.25 16 ASN B C 1
ATOM 846 O O . ASN B 1 16 ? 8.891 -6.992 -12.555 1 98.25 16 ASN B O 1
ATOM 850 N N . LYS B 1 17 ? 10.18 -8.492 -11.516 1 98.56 17 LYS B N 1
ATOM 851 C CA . LYS B 1 17 ? 9.414 -9.617 -12.047 1 98.56 17 LYS B CA 1
ATOM 852 C C . LYS B 1 17 ? 7.965 -9.57 -11.562 1 98.56 17 LYS B C 1
ATOM 854 O O . LYS B 1 17 ? 7.035 -9.789 -12.344 1 98.56 17 LYS B O 1
ATOM 859 N N . LEU B 1 18 ? 7.82 -9.336 -10.289 1 98.56 18 LEU B N 1
ATOM 860 C CA . LEU B 1 18 ? 6.477 -9.227 -9.734 1 98.56 18 LEU B CA 1
ATOM 861 C C . LEU B 1 18 ? 5.703 -8.094 -10.398 1 98.56 18 LEU B C 1
ATOM 863 O O . LEU B 1 18 ? 4.562 -8.281 -10.828 1 98.56 18 LEU B O 1
ATOM 867 N N . ALA B 1 19 ? 6.316 -6.961 -10.539 1 98.38 19 ALA B N 1
ATOM 868 C CA . ALA B 1 19 ? 5.68 -5.809 -11.164 1 98.38 19 ALA B CA 1
ATOM 869 C C . ALA B 1 19 ? 5.219 -6.141 -12.586 1 98.38 19 ALA B C 1
ATOM 871 O O . ALA B 1 19 ? 4.094 -5.82 -12.969 1 98.38 19 ALA B O 1
ATOM 872 N N . ASN B 1 20 ? 6.074 -6.801 -13.266 1 98.38 20 ASN B N 1
ATOM 873 C CA . ASN B 1 20 ? 5.746 -7.176 -14.641 1 98.38 20 ASN B CA 1
ATOM 874 C C . ASN B 1 20 ? 4.547 -8.117 -14.695 1 98.38 20 ASN B C 1
ATOM 876 O O . ASN B 1 20 ? 3.689 -7.988 -15.562 1 98.38 20 ASN B O 1
ATOM 880 N N . ASN B 1 21 ? 4.488 -9 -13.844 1 97.81 21 ASN B N 1
ATOM 881 C CA . ASN B 1 21 ? 3.387 -9.961 -13.836 1 97.81 21 ASN B CA 1
ATOM 882 C C . ASN B 1 21 ? 2.074 -9.305 -13.414 1 97.81 21 ASN B C 1
ATOM 884 O O . ASN B 1 21 ? 1.01 -9.656 -13.922 1 97.81 21 ASN B O 1
ATOM 888 N N . LEU B 1 22 ? 2.133 -8.43 -12.43 1 97.06 22 LEU B N 1
ATOM 889 C CA . LEU B 1 22 ? 0.937 -7.699 -12.031 1 97.06 22 LEU B CA 1
ATOM 890 C C . LEU B 1 22 ? 0.382 -6.891 -13.203 1 97.06 22 LEU B C 1
ATOM 892 O O . LEU B 1 22 ? -0.833 -6.836 -13.406 1 97.06 22 LEU B O 1
ATOM 896 N N . LYS B 1 23 ? 1.281 -6.312 -13.984 1 96.81 23 LYS B N 1
ATOM 897 C CA . LYS B 1 23 ? 0.874 -5.594 -15.188 1 96.81 23 LYS B CA 1
ATOM 898 C C . LYS B 1 23 ? 0.197 -6.531 -16.188 1 96.81 23 LYS B C 1
ATOM 900 O O . LYS B 1 23 ? -0.844 -6.191 -16.75 1 96.81 23 LYS B O 1
ATOM 905 N N . LYS B 1 24 ? 0.744 -7.629 -16.344 1 94.94 24 LYS B N 1
ATOM 906 C CA . LYS B 1 24 ? 0.211 -8.617 -17.281 1 94.94 24 LYS B CA 1
ATOM 907 C C . LYS B 1 24 ? -1.181 -9.078 -16.859 1 94.94 24 LYS B C 1
ATOM 909 O O . LYS B 1 24 ? -2.012 -9.414 -17.703 1 94.94 24 LYS B O 1
ATOM 914 N N . LEU B 1 25 ? -1.402 -9.102 -15.539 1 94.06 25 LEU B N 1
ATOM 915 C CA . LEU B 1 25 ? -2.703 -9.508 -15.023 1 94.06 25 LEU B CA 1
ATOM 916 C C . LEU B 1 25 ? -3.723 -8.383 -15.164 1 94.06 25 LEU B C 1
ATOM 918 O O . LEU B 1 25 ? -4.891 -8.547 -14.812 1 94.06 25 LEU B O 1
ATOM 922 N N . GLY B 1 26 ? -3.283 -7.23 -15.609 1 93.69 26 GLY B N 1
ATOM 923 C CA . GLY B 1 26 ? -4.184 -6.129 -15.906 1 93.69 26 GLY B CA 1
ATOM 924 C C . GLY B 1 26 ? -4.277 -5.113 -14.789 1 93.69 26 GLY B C 1
ATOM 925 O O . GLY B 1 26 ? -5.164 -4.258 -14.789 1 93.69 26 GLY B O 1
ATOM 926 N N . LEU B 1 27 ? -3.416 -5.234 -13.852 1 95.94 27 LEU B N 1
ATOM 927 C CA . LEU B 1 27 ? -3.422 -4.262 -12.766 1 95.94 27 LEU B CA 1
ATOM 928 C C . LEU B 1 27 ? -2.605 -3.029 -13.133 1 95.94 27 LEU B C 1
ATOM 930 O O . LEU B 1 27 ? -1.729 -3.094 -13.992 1 95.94 27 LEU B O 1
ATOM 934 N N . GLU B 1 28 ? -2.912 -1.932 -12.516 1 96.75 28 GLU B N 1
ATOM 935 C CA . GLU B 1 28 ? -2.264 -0.656 -12.805 1 96.75 28 GLU B CA 1
ATOM 936 C C . GLU B 1 28 ? -1.309 -0.255 -11.688 1 96.75 28 GLU B C 1
ATOM 938 O O . GLU B 1 28 ? -1.674 -0.293 -10.508 1 96.75 28 GLU B O 1
ATOM 943 N N . ARG B 1 29 ? -0.103 0.186 -12.125 1 97.88 29 ARG B N 1
ATOM 944 C CA . ARG B 1 29 ? 0.893 0.611 -11.141 1 97.88 29 ARG B CA 1
ATOM 945 C C . ARG B 1 29 ? 0.576 2.004 -10.609 1 97.88 29 ARG B C 1
ATOM 947 O O . ARG B 1 29 ? 0.374 2.939 -11.391 1 97.88 29 ARG B O 1
ATOM 954 N N . ILE B 1 30 ? 0.531 2.072 -9.258 1 96.81 30 ILE B N 1
ATOM 955 C CA . ILE B 1 30 ? 0.248 3.381 -8.68 1 96.81 30 ILE B CA 1
ATOM 956 C C . ILE B 1 30 ? 1.478 3.891 -7.93 1 96.81 30 ILE B C 1
ATOM 958 O O . ILE B 1 30 ? 1.577 5.082 -7.621 1 96.81 30 ILE B O 1
ATOM 962 N N . GLN B 1 31 ? 2.32 3.037 -7.523 1 97.44 31 GLN B N 1
ATOM 963 C CA . GLN B 1 31 ? 3.617 3.309 -6.914 1 97.44 31 GLN B CA 1
ATOM 964 C C . GLN B 1 31 ? 4.652 2.266 -7.332 1 97.44 31 GLN B C 1
ATOM 966 O O . GLN B 1 31 ? 4.305 1.253 -7.945 1 97.44 31 GLN B O 1
ATOM 971 N N . ARG B 1 32 ? 5.832 2.445 -7.016 1 96.62 32 ARG B N 1
ATOM 972 C CA . ARG B 1 32 ? 6.883 1.49 -7.352 1 96.62 32 ARG B CA 1
ATOM 973 C C . ARG B 1 32 ? 6.508 0.083 -6.895 1 96.62 32 ARG B C 1
ATOM 975 O O . ARG B 1 32 ? 6.699 -0.885 -7.633 1 96.62 32 ARG B O 1
ATOM 982 N N . SER B 1 33 ? 5.883 0.034 -5.664 1 97.94 33 SER B N 1
ATOM 983 C CA . SER B 1 33 ? 5.586 -1.272 -5.086 1 97.94 33 SER B CA 1
ATOM 984 C C . SER B 1 33 ? 4.109 -1.398 -4.727 1 97.94 33 SER B C 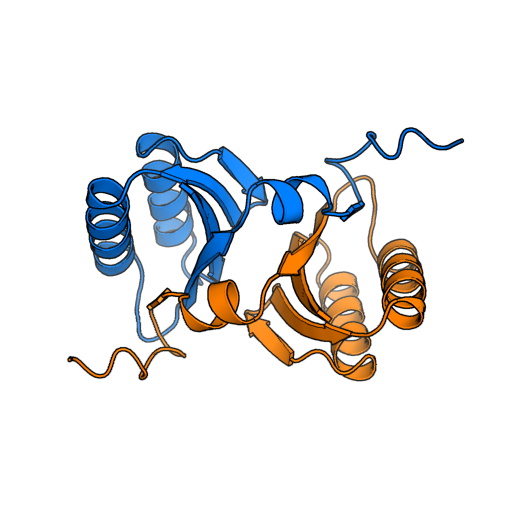1
ATOM 986 O O . SER B 1 33 ? 3.76 -1.996 -3.709 1 97.94 33 SER B O 1
ATOM 988 N N . ALA B 1 34 ? 3.309 -0.823 -5.566 1 98.44 34 ALA B N 1
ATOM 989 C CA . ALA B 1 34 ? 1.871 -0.914 -5.316 1 98.44 34 ALA B CA 1
ATOM 990 C C . ALA B 1 34 ? 1.083 -0.853 -6.621 1 98.44 34 ALA B C 1
ATOM 992 O O . ALA B 1 34 ? 1.379 -0.033 -7.496 1 98.44 34 ALA B O 1
ATOM 993 N N . PHE B 1 35 ? 0.126 -1.686 -6.699 1 97.81 35 PHE B N 1
ATOM 994 C CA . PHE B 1 35 ? -0.758 -1.775 -7.855 1 97.81 35 PHE B CA 1
ATOM 995 C C . PHE B 1 35 ? -2.219 -1.802 -7.422 1 97.81 35 PHE B C 1
ATOM 997 O O . PHE B 1 35 ? -2.539 -2.291 -6.336 1 97.81 35 PHE B O 1
ATOM 1004 N N . GLU B 1 36 ? -3.07 -1.305 -8.227 1 97.38 36 GLU B N 1
ATOM 1005 C CA . GLU B 1 36 ? -4.516 -1.412 -8.039 1 97.38 36 GLU B CA 1
ATOM 1006 C C . GLU B 1 36 ? -5.199 -1.88 -9.32 1 97.38 36 GLU B C 1
ATOM 1008 O O . GLU B 1 36 ? -4.648 -1.741 -10.414 1 97.38 36 GLU B O 1
ATOM 1013 N N . GLY B 1 37 ? -6.383 -2.488 -9.133 1 95.69 37 GLY B N 1
ATOM 1014 C CA . GLY B 1 37 ? -7.129 -2.828 -10.336 1 95.69 37 GLY B CA 1
ATOM 1015 C C . GLY B 1 37 ? -8.352 -3.686 -10.055 1 95.69 37 GLY B C 1
ATOM 1016 O O . GLY B 1 37 ? -8.594 -4.07 -8.914 1 95.69 37 GLY B O 1
ATOM 1017 N N . ASP B 1 38 ? -9.117 -3.844 -11.117 1 93.62 38 ASP B N 1
ATOM 1018 C CA . ASP B 1 38 ? -10.289 -4.711 -11.07 1 93.62 38 ASP B CA 1
ATOM 1019 C C . ASP B 1 38 ? -9.93 -6.152 -11.414 1 93.62 38 ASP B C 1
ATOM 1021 O O . ASP B 1 38 ? -9.172 -6.398 -12.359 1 93.62 38 ASP B O 1
ATOM 1025 N N . ILE B 1 39 ? -10.391 -6.988 -10.547 1 86.25 39 ILE B N 1
ATOM 1026 C CA . ILE B 1 39 ? -10.031 -8.383 -10.805 1 86.25 39 ILE B CA 1
ATOM 1027 C C . ILE B 1 39 ? -11.188 -9.289 -10.391 1 86.25 39 ILE B C 1
ATOM 1029 O O . ILE B 1 39 ? -11.891 -9.008 -9.414 1 86.25 39 ILE B O 1
ATOM 1033 N N . ASP B 1 40 ? -11.43 -10.289 -11.148 1 83.69 40 ASP B N 1
ATOM 1034 C CA . ASP B 1 40 ? -12.438 -11.273 -10.773 1 83.69 40 ASP B CA 1
ATOM 1035 C C . ASP B 1 40 ? -11.828 -12.359 -9.883 1 83.69 40 ASP B C 1
ATOM 1037 O O . ASP B 1 40 ? -10.617 -12.375 -9.648 1 83.69 40 ASP B O 1
ATOM 1041 N N . SER B 1 41 ? -12.68 -13.203 -9.32 1 78.81 41 SER B N 1
ATOM 1042 C CA . SER B 1 41 ? -12.258 -14.172 -8.312 1 78.81 41 SER B CA 1
ATOM 1043 C C . SER B 1 41 ? -11.203 -15.125 -8.875 1 78.81 41 SER B C 1
ATOM 1045 O O . SER B 1 41 ? -10.258 -15.492 -8.172 1 78.81 41 SER B O 1
ATOM 1047 N N . GLN B 1 42 ? -11.344 -15.688 -10.062 1 79.5 42 GLN B N 1
ATOM 1048 C CA . GLN B 1 42 ? -10.383 -16.594 -10.672 1 79.5 42 GLN B CA 1
ATOM 1049 C C . GLN B 1 42 ? -9.016 -15.93 -10.82 1 79.5 42 GLN B C 1
ATOM 1051 O O . GLN B 1 42 ? -7.98 -16.562 -10.586 1 79.5 42 GLN B O 1
ATOM 1056 N N . ARG B 1 43 ? -9.078 -14.75 -10.984 1 87.25 43 ARG B N 1
ATOM 1057 C CA . ARG B 1 43 ? -7.836 -14.016 -11.219 1 87.25 43 ARG B CA 1
ATOM 1058 C C . ARG B 1 43 ? -7.113 -13.727 -9.906 1 87.25 43 ARG B C 1
ATOM 1060 O O . ARG B 1 43 ? -5.887 -13.602 -9.883 1 87.25 43 ARG B O 1
ATOM 1067 N N . VAL B 1 44 ? -7.895 -13.766 -8.867 1 89.88 44 VAL B N 1
ATOM 1068 C CA . VAL B 1 44 ? -7.258 -13.555 -7.57 1 89.88 44 VAL B CA 1
ATOM 1069 C C . VAL B 1 44 ? -6.422 -14.781 -7.203 1 89.88 44 VAL B C 1
ATOM 1071 O O . VAL B 1 44 ? -5.309 -14.648 -6.695 1 89.88 44 VAL B O 1
ATOM 1074 N N . LYS B 1 45 ? -6.957 -15.984 -7.41 1 90.56 45 LYS B N 1
ATOM 1075 C CA . LYS B 1 45 ? -6.199 -17.203 -7.152 1 90.56 45 LYS B CA 1
ATOM 1076 C C . LYS B 1 45 ? -4.914 -17.234 -7.977 1 90.56 45 LYS B C 1
ATOM 1078 O O . LYS B 1 45 ? -3.854 -17.609 -7.465 1 90.56 45 LYS B O 1
ATOM 1083 N N . ASP B 1 46 ? -5.035 -16.859 -9.203 1 92.56 46 ASP B N 1
ATOM 1084 C CA . ASP B 1 46 ? -3.869 -16.797 -10.078 1 92.56 46 ASP B CA 1
ATOM 1085 C C . ASP B 1 46 ? -2.854 -15.773 -9.562 1 92.56 46 ASP B C 1
ATOM 1087 O O . ASP B 1 46 ? -1.648 -16.031 -9.578 1 92.56 46 ASP B O 1
ATOM 1091 N N . LEU B 1 47 ? -3.354 -14.703 -9.164 1 95.06 47 LEU B N 1
ATOM 1092 C CA . LEU B 1 47 ? -2.508 -13.648 -8.602 1 95.06 47 LEU B CA 1
ATOM 1093 C C . LEU B 1 47 ? -1.718 -14.172 -7.406 1 95.06 47 LEU B C 1
ATOM 1095 O O . LEU B 1 47 ? -0.5 -13.984 -7.332 1 95.06 47 LEU B O 1
ATOM 1099 N N . VAL B 1 48 ? -2.402 -14.852 -6.547 1 94.62 48 VAL B N 1
ATOM 1100 C CA . VAL B 1 48 ? -1.77 -15.391 -5.348 1 94.62 48 VAL B CA 1
ATOM 1101 C C . VAL B 1 48 ? -0.688 -16.391 -5.738 1 94.62 48 VAL B C 1
ATOM 1103 O O . VAL B 1 48 ? 0.419 -16.375 -5.199 1 94.62 48 VAL B O 1
ATOM 1106 N N . ARG B 1 49 ? -1.005 -17.203 -6.637 1 93.81 49 ARG B N 1
ATOM 1107 C CA . ARG B 1 49 ? -0.056 -18.219 -7.105 1 93.81 49 ARG B CA 1
ATOM 1108 C C . ARG B 1 49 ? 1.191 -17.547 -7.688 1 93.81 49 ARG B C 1
ATOM 1110 O O . ARG B 1 49 ? 2.314 -17.938 -7.352 1 93.81 49 ARG B O 1
ATOM 1117 N N . VAL B 1 50 ? 1.004 -16.594 -8.516 1 95.25 50 VAL B N 1
ATOM 1118 C CA . VAL B 1 50 ? 2.096 -15.875 -9.18 1 95.25 50 VAL B CA 1
ATOM 1119 C C . VAL B 1 50 ? 2.984 -15.211 -8.133 1 95.25 50 VAL B C 1
ATOM 1121 O O . VAL B 1 50 ? 4.215 -15.297 -8.211 1 95.25 50 VAL B O 1
ATOM 1124 N N . VAL B 1 51 ? 2.396 -14.57 -7.152 1 97 51 VAL B N 1
ATOM 1125 C CA . VAL B 1 51 ? 3.143 -13.883 -6.102 1 97 51 VAL B CA 1
ATOM 1126 C C . VAL B 1 51 ? 4.008 -14.883 -5.34 1 97 51 VAL B C 1
ATOM 1128 O O . VAL B 1 51 ? 5.199 -14.656 -5.137 1 97 51 VAL B O 1
ATOM 1131 N N . LYS B 1 52 ? 3.443 -16 -5.047 1 95.62 52 LYS B N 1
ATOM 1132 C CA . LYS B 1 52 ? 4.145 -17.016 -4.254 1 95.62 52 LYS B CA 1
ATOM 1133 C C . LYS B 1 52 ? 5.328 -17.594 -5.023 1 95.62 52 LYS B C 1
ATOM 1135 O O . LYS B 1 52 ? 6.352 -17.938 -4.43 1 95.62 52 LYS B O 1
ATOM 1140 N N . LEU B 1 53 ? 5.195 -17.625 -6.258 1 96.5 53 LEU B N 1
ATOM 1141 C CA . LEU B 1 53 ? 6.242 -18.188 -7.105 1 96.5 53 LEU B CA 1
ATOM 1142 C C . LEU B 1 53 ? 7.414 -17.219 -7.23 1 96.5 53 LEU B C 1
ATOM 1144 O O . LEU B 1 53 ? 8.547 -17.641 -7.473 1 96.5 53 LEU B O 1
ATOM 1148 N N . ILE B 1 54 ? 7.164 -16.016 -7.016 1 97.94 54 ILE B N 1
ATOM 1149 C CA . ILE B 1 54 ? 8.156 -14.992 -7.34 1 97.94 54 ILE B CA 1
ATOM 1150 C C . ILE B 1 54 ? 8.875 -14.555 -6.07 1 97.94 54 ILE B C 1
ATOM 1152 O O . ILE B 1 54 ? 10.109 -14.461 -6.047 1 97.94 54 ILE B O 1
ATOM 1156 N N . VAL B 1 55 ? 8.172 -14.312 -4.957 1 97 55 VAL B N 1
ATOM 1157 C CA . VAL B 1 55 ? 8.75 -13.633 -3.801 1 97 55 VAL B CA 1
ATOM 1158 C C . VAL B 1 55 ? 9.391 -14.648 -2.865 1 97 55 VAL B C 1
ATOM 1160 O O . VAL B 1 55 ? 9.109 -15.844 -2.951 1 97 55 VAL B O 1
ATOM 1163 N N . ASP B 1 56 ? 10.352 -14.242 -2.059 1 95.44 56 ASP B N 1
ATOM 1164 C CA . ASP B 1 56 ? 10.891 -15.031 -0.953 1 95.44 56 ASP B CA 1
ATOM 1165 C C . ASP B 1 56 ? 10.078 -14.82 0.32 1 95.44 56 ASP B C 1
ATOM 1167 O O . ASP B 1 56 ? 10.195 -13.781 0.977 1 95.44 56 ASP B O 1
ATOM 1171 N N . THR B 1 57 ? 9.336 -15.852 0.662 1 92.38 57 THR B N 1
ATOM 1172 C CA . THR B 1 57 ? 8.375 -15.727 1.751 1 92.38 57 THR B CA 1
ATOM 1173 C C . THR B 1 57 ? 9.094 -15.523 3.082 1 92.38 57 THR B C 1
ATOM 1175 O O . THR B 1 57 ? 8.469 -15.133 4.074 1 92.38 57 THR B O 1
ATOM 1178 N N . ASN B 1 58 ? 10.367 -15.711 3.143 1 91.44 58 ASN B N 1
ATOM 1179 C CA . ASN B 1 58 ? 11.133 -15.516 4.367 1 91.44 58 ASN B CA 1
ATOM 1180 C C . ASN B 1 58 ? 11.547 -14.055 4.547 1 91.44 58 ASN B C 1
ATOM 1182 O O . ASN B 1 58 ? 11.82 -13.625 5.668 1 91.44 58 ASN B O 1
ATOM 1186 N N . THR B 1 59 ? 11.586 -13.305 3.459 1 94.19 59 THR B N 1
ATOM 1187 C CA . THR B 1 59 ? 12.117 -11.953 3.553 1 94.19 59 THR B CA 1
ATOM 1188 C C . THR B 1 59 ? 11.086 -10.93 3.074 1 94.19 59 THR B C 1
ATOM 1190 O O . THR B 1 59 ? 11.141 -9.758 3.451 1 94.19 59 THR B O 1
ATOM 1193 N N . ASP B 1 60 ? 10.211 -11.375 2.23 1 96.94 60 ASP B N 1
ATOM 1194 C CA . ASP B 1 60 ? 9.312 -10.461 1.535 1 96.94 60 ASP B CA 1
ATOM 1195 C C . ASP B 1 60 ? 7.91 -10.5 2.146 1 96.94 60 ASP B C 1
ATOM 1197 O O . ASP B 1 60 ? 7.543 -11.477 2.807 1 96.94 60 ASP B O 1
ATOM 1201 N N . ILE B 1 61 ? 7.152 -9.438 1.968 1 96.62 61 ILE B N 1
ATOM 1202 C CA . ILE B 1 61 ? 5.758 -9.391 2.391 1 96.62 61 ILE B CA 1
ATOM 1203 C C . ILE B 1 61 ? 4.902 -8.758 1.294 1 96.62 61 ILE B C 1
ATOM 1205 O O . ILE B 1 61 ? 5.293 -7.746 0.702 1 96.62 61 ILE B O 1
ATOM 1209 N N . VAL B 1 62 ? 3.777 -9.3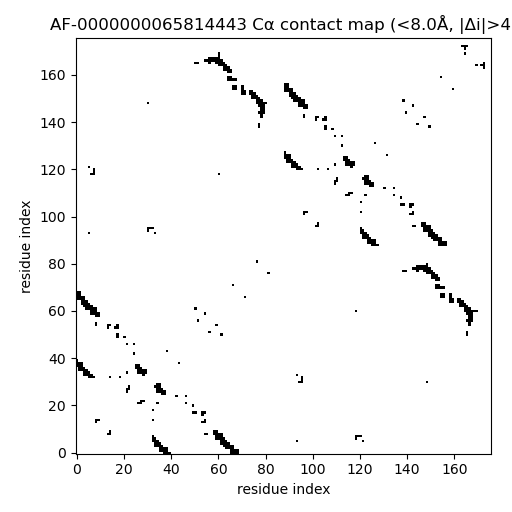83 0.99 1 97.75 62 VAL B N 1
ATOM 1210 C CA . VAL B 1 62 ? 2.812 -8.875 0.019 1 97.75 62 VAL B CA 1
ATOM 1211 C C . VAL B 1 62 ? 1.417 -8.852 0.639 1 97.75 62 VAL B C 1
ATOM 1213 O O . VAL B 1 62 ? 0.981 -9.844 1.235 1 97.75 62 VAL B O 1
ATOM 1216 N N . HIS B 1 63 ? 0.749 -7.758 0.553 1 97.12 63 HIS B N 1
ATOM 1217 C CA . HIS B 1 63 ? -0.65 -7.617 0.942 1 97.12 63 HIS B CA 1
ATOM 1218 C C . HIS B 1 63 ? -1.552 -7.484 -0.28 1 97.12 63 HIS B C 1
ATOM 1220 O O . HIS B 1 63 ? -1.323 -6.625 -1.134 1 97.12 63 HIS B O 1
ATOM 1226 N N . ILE B 1 64 ? -2.486 -8.328 -0.35 1 97 64 ILE B N 1
ATOM 1227 C CA . ILE B 1 64 ? -3.555 -8.242 -1.341 1 97 64 ILE B CA 1
ATOM 1228 C C . ILE B 1 64 ? -4.871 -7.891 -0.652 1 97 64 ILE B C 1
ATOM 1230 O O . ILE B 1 64 ? -5.418 -8.695 0.109 1 97 64 ILE B O 1
ATOM 1234 N N . ILE B 1 65 ? -5.395 -6.707 -1.005 1 96.5 65 ILE B N 1
ATOM 1235 C CA . ILE B 1 65 ? -6.469 -6.141 -0.202 1 96.5 65 ILE B CA 1
ATOM 1236 C C . ILE B 1 65 ? -7.664 -5.816 -1.097 1 96.5 65 ILE B C 1
ATOM 1238 O O . ILE B 1 65 ? -7.562 -4.988 -2.002 1 96.5 65 ILE B O 1
ATOM 1242 N N . PRO B 1 66 ? -8.75 -6.477 -0.801 1 95.12 66 PRO B N 1
ATOM 1243 C CA . PRO B 1 66 ? -9.953 -6.023 -1.503 1 95.12 66 PRO B CA 1
ATOM 1244 C C . PRO B 1 66 ? -10.344 -4.594 -1.137 1 95.12 66 PRO B C 1
ATOM 1246 O O . PRO B 1 66 ? -10.18 -4.18 0.013 1 95.12 66 PRO B O 1
ATOM 1249 N N . LEU B 1 67 ? -10.781 -3.873 -2.09 1 93 67 LEU B N 1
ATOM 1250 C CA . LEU B 1 67 ? -11.156 -2.473 -1.923 1 93 67 LEU B CA 1
ATOM 1251 C C . LEU B 1 67 ? -12.484 -2.178 -2.598 1 93 67 LEU B C 1
ATOM 1253 O O . LEU B 1 67 ? -12.695 -2.541 -3.756 1 93 67 LEU B O 1
ATOM 1257 N N . GLY B 1 68 ? -13.359 -1.577 -1.789 1 91.44 68 GLY B N 1
ATOM 1258 C CA . GLY B 1 68 ? -14.555 -1.071 -2.441 1 91.44 68 GLY B CA 1
ATOM 1259 C C . GLY B 1 68 ? -14.273 0.088 -3.381 1 91.44 68 GLY B C 1
ATOM 1260 O O . GLY B 1 68 ? -13.352 0.87 -3.152 1 91.44 68 GLY B O 1
ATOM 1261 N N . ILE B 1 69 ? -15.117 0.183 -4.441 1 91.38 69 ILE B N 1
ATOM 1262 C CA . ILE B 1 69 ? -14.945 1.241 -5.434 1 91.38 69 ILE B CA 1
ATOM 1263 C C . ILE B 1 69 ? -15.062 2.605 -4.754 1 91.38 69 ILE B C 1
ATOM 1265 O O . ILE B 1 69 ? -14.281 3.514 -5.039 1 91.38 69 ILE B O 1
ATOM 1269 N N . ARG B 1 70 ? -15.938 2.764 -3.877 1 93.19 70 ARG B N 1
ATOM 1270 C CA . ARG B 1 70 ? -16.141 4.035 -3.191 1 93.19 70 ARG B CA 1
ATOM 1271 C C . ARG B 1 70 ? -14.945 4.395 -2.326 1 93.19 70 ARG B C 1
ATOM 1273 O O . ARG B 1 70 ? -14.539 5.559 -2.266 1 93.19 70 ARG B O 1
ATOM 1280 N N . ASP B 1 71 ? -14.398 3.391 -1.595 1 94 71 ASP B N 1
ATOM 1281 C CA . ASP B 1 71 ? -13.219 3.629 -0.771 1 94 71 ASP B CA 1
ATOM 1282 C C . ASP B 1 71 ? -12.039 4.094 -1.622 1 94 71 ASP B C 1
ATOM 1284 O O . ASP B 1 71 ? -11.336 5.043 -1.258 1 94 71 ASP B O 1
ATOM 1288 N N . TRP B 1 72 ? -11.867 3.49 -2.779 1 94.56 72 TRP B 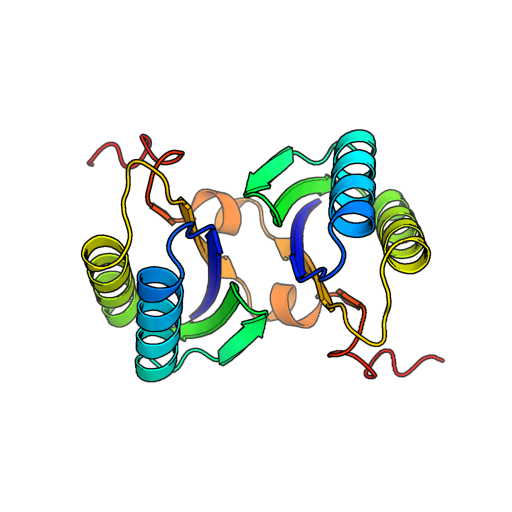N 1
ATOM 1289 C CA . TRP B 1 72 ? -10.781 3.871 -3.674 1 94.56 72 TRP B CA 1
ATOM 1290 C C . TRP B 1 72 ? -10.969 5.297 -4.188 1 94.56 72 TRP B C 1
ATOM 1292 O O . TRP B 1 72 ? -10.008 6.059 -4.293 1 94.56 72 TRP B O 1
ATOM 1302 N N . GLU B 1 73 ? -12.25 5.609 -4.508 1 93.88 73 GLU B N 1
ATOM 1303 C CA . GLU B 1 73 ? -12.539 6.938 -5.039 1 93.88 73 GLU B CA 1
ATOM 1304 C C . GLU B 1 73 ? -12.312 8.016 -3.984 1 93.88 73 GLU B C 1
ATOM 1306 O O . GLU B 1 73 ? -12.086 9.18 -4.32 1 93.88 73 GLU B O 1
ATOM 1311 N N . ARG B 1 74 ? -12.344 7.617 -2.73 1 93.31 74 ARG B N 1
ATOM 1312 C CA . ARG B 1 74 ? -12.211 8.578 -1.637 1 93.31 74 ARG B CA 1
ATOM 1313 C C . ARG B 1 74 ? -10.773 8.664 -1.155 1 93.31 74 ARG B C 1
ATOM 1315 O O . ARG B 1 74 ? -10.477 9.375 -0.187 1 93.31 74 ARG B O 1
ATOM 1322 N N . ARG B 1 75 ? -9.875 8.039 -1.846 1 95.56 75 ARG B N 1
ATOM 1323 C CA . ARG B 1 75 ? -8.477 8.094 -1.423 1 95.56 75 ARG B CA 1
ATOM 1324 C C . ARG B 1 75 ? -7.91 9.5 -1.577 1 95.56 75 ARG B C 1
ATOM 1326 O O . ARG B 1 75 ? -8.391 10.281 -2.398 1 95.56 75 ARG B O 1
ATOM 1333 N N . ILE B 1 76 ? -6.949 9.773 -0.756 1 94.81 76 ILE B N 1
ATOM 1334 C CA . ILE B 1 76 ? -6.168 10.992 -0.897 1 94.81 76 ILE B CA 1
ATOM 1335 C C . ILE B 1 76 ? -4.781 10.664 -1.443 1 94.81 76 ILE B C 1
ATOM 1337 O O . ILE B 1 76 ? -4.098 9.773 -0.925 1 94.81 76 ILE B O 1
ATOM 1341 N N . VAL B 1 77 ? -4.434 11.352 -2.529 1 96.19 77 VAL B N 1
ATOM 1342 C CA . VAL B 1 77 ? -3.115 11.141 -3.121 1 96.19 77 VAL B CA 1
ATOM 1343 C C . VAL B 1 77 ? -2.273 12.406 -2.965 1 96.19 77 VAL B C 1
ATOM 1345 O O . VAL B 1 77 ? -2.705 13.492 -3.348 1 96.19 77 VAL B O 1
ATOM 1348 N N . ILE B 1 78 ? -1.117 12.25 -2.395 1 95.94 78 ILE B N 1
ATOM 1349 C CA . ILE B 1 78 ? -0.186 13.359 -2.217 1 95.94 78 ILE B CA 1
ATOM 1350 C C . ILE B 1 78 ? 1.064 13.125 -3.062 1 95.94 78 ILE B C 1
ATOM 1352 O O . ILE B 1 78 ? 1.727 12.094 -2.926 1 95.94 78 ILE B O 1
ATOM 1356 N N . GLY B 1 79 ? 1.568 14.211 -3.811 1 91 79 GLY B N 1
ATOM 1357 C CA . GLY B 1 79 ? 2.781 14.125 -4.605 1 91 79 GLY B CA 1
ATOM 1358 C C . GLY B 1 79 ? 2.512 13.914 -6.082 1 91 79 GLY B C 1
ATOM 1359 O O . GLY B 1 79 ? 1.461 14.305 -6.594 1 91 79 GLY B O 1
ATOM 1360 N N . ARG B 1 80 ? 3.508 13.516 -6.805 1 72.38 80 ARG B N 1
ATOM 1361 C CA . ARG B 1 80 ? 3.621 13.508 -8.258 1 72.38 80 ARG B CA 1
ATOM 1362 C C . ARG B 1 80 ? 2.346 12.984 -8.906 1 72.38 80 ARG B C 1
ATOM 1364 O O . ARG B 1 80 ? 1.954 13.438 -9.984 1 72.38 80 ARG B O 1
ATOM 1371 N N . GLU B 1 81 ? 1.794 11.898 -8.367 1 58.47 81 GLU B N 1
ATOM 1372 C CA . GLU B 1 81 ? 0.616 11.641 -9.188 1 58.47 81 GLU B CA 1
ATOM 1373 C C . GLU B 1 81 ? -0.445 12.719 -8.984 1 58.47 81 GLU B C 1
ATOM 1375 O O . GLU B 1 81 ? -1.405 12.805 -9.75 1 58.47 81 GLU B O 1
ATOM 1380 N N . GLY B 1 82 ? -0.539 13.086 -7.766 1 48.31 82 GLY B N 1
ATOM 1381 C CA . GLY B 1 82 ? -1.752 13.742 -7.297 1 48.31 82 GLY B CA 1
ATOM 1382 C C . GLY B 1 82 ? -1.994 15.086 -7.945 1 48.31 82 GLY B C 1
ATOM 1383 O O . GLY B 1 82 ? -2.514 16 -7.305 1 48.31 82 GLY B O 1
ATOM 1384 N N . LEU B 1 83 ? -1.546 15.477 -8.977 1 42.34 83 LEU B N 1
ATOM 1385 C CA . LEU B 1 83 ? -2.207 16.719 -9.344 1 42.34 83 LEU B CA 1
ATOM 1386 C C . LEU B 1 83 ? -3.668 16.719 -8.906 1 42.34 83 LEU B C 1
ATOM 1388 O O . LEU B 1 83 ? -4.367 17.719 -9.047 1 42.34 83 LEU B O 1
ATOM 1392 N N . GLU B 1 84 ? -4.277 15.461 -8.625 1 41.28 84 GLU B N 1
ATOM 1393 C CA . GLU B 1 84 ? -5.695 15.812 -8.648 1 41.28 84 GLU B CA 1
ATOM 1394 C C . GLU B 1 84 ? -6.113 16.5 -7.348 1 41.28 84 GLU B C 1
ATOM 1396 O O . GLU B 1 84 ? -7.305 16.641 -7.074 1 41.28 84 GLU B O 1
ATOM 1401 N N . GLU B 1 85 ? -5.32 16.75 -6.27 1 36.38 85 GLU B N 1
ATOM 1402 C CA . GLU B 1 85 ? -6.113 17.609 -5.391 1 36.38 85 GLU B CA 1
ATOM 1403 C C . GLU B 1 85 ? -6.758 18.75 -6.172 1 36.38 85 GLU B C 1
ATOM 1405 O O . GLU B 1 85 ? -6.141 19.797 -6.363 1 36.38 85 GLU B O 1
ATOM 1410 N N . TRP B 1 86 ? -7.113 18.844 -7.336 1 32.88 86 TRP B N 1
ATOM 1411 C CA . TRP B 1 86 ? -7.914 20.062 -7.496 1 32.88 86 TRP B CA 1
ATOM 1412 C C . TRP B 1 86 ? -8.844 20.266 -6.301 1 32.88 86 TRP B C 1
ATOM 1414 O O . TRP B 1 86 ? -9.438 19.297 -5.801 1 32.88 86 TRP B O 1
ATOM 1424 N N . LEU B 1 87 ? -8.656 21.234 -5.371 1 30.03 87 LEU B N 1
ATOM 1425 C CA . LEU B 1 87 ? -9.375 22.266 -4.629 1 30.03 87 LEU B CA 1
ATOM 1426 C C . LEU B 1 87 ? -10.859 22.266 -4.992 1 30.03 87 LEU B C 1
ATOM 1428 O O . LEU B 1 87 ? -11.211 22.391 -6.164 1 30.03 87 LEU B O 1
ATOM 1432 N N . VAL B 1 88 ? -11.773 21.5 -4.293 1 23.25 88 VAL B N 1
ATOM 1433 C CA . VAL B 1 88 ? -12.984 22.25 -3.998 1 23.25 88 VAL B CA 1
ATOM 1434 C C . VAL B 1 88 ? -12.617 23.688 -3.621 1 23.25 88 VAL B C 1
ATOM 1436 O O . VAL B 1 88 ? -11.703 23.906 -2.828 1 23.25 88 VAL B O 1
#